Protein AF-A0A098EA53-F1 (afdb_monomer)

InterPro domains:
  IPR013078 Histidine phosphatase superfamily, clade-1 [PF00300] (3-61)
  IPR013078 Histidine phosphatase superfamily, clade-1 [cd07067] (2-126)
  IPR029033 Histidine phosphatase superfamily [G3DSA:3.40.50.1240] (1-125)
  IPR029033 Histidine phosphatase superfamily [SSF53254] (2-119)
  IPR050275 Phosphoglycerate Mutase/Phosphatase [PTHR48100] (3-48)

Radius of gyration: 13.63 Å; Cα contacts (8 Å, |Δi|>4): 205; chains: 1; bounding box: 36×26×36 Å

Foldseek 3Di:
DDAADPVNLVLLLVLLQVCLPDPQDAQEEEFEPDNNQVSSSVSSVVSNVDPRYYYHYDNCQPQPHDLLVVLVVVVVVPDDHYHYRHDPPSVQVNQVVPDPRDDAPRSWDWDWDADPSDTDDIDTPD

Sequence (126 aa):
MRELSEKGKKQAKKVGKILKNSDTKISEIFSSPLKRAIRTAEIIAKELDNPEIKIKITELLNPLSNPDEILNHLNYLNKDKILMVGHQPFLGKMFASQTHFIDLKKGCLCKVEIKNGKFRKIKQII

Secondary structure (DSSP, 8-state):
-PPPPHHHHHHHHHHHHHHHTSS----EEEE-SSHHHHHHHHHHHHHHT-TT-EEEE-GGGSTTS-HHHHHHHHHHHT-S-EEEE--TTHHHHHHHTTSS-----TT--EEEEEETTEEEEEEE--

Solvent-accessible surface area (backbone atoms only — not comparable to full-atom values): 7260 Å² total; per-residue (Å²): 137,69,77,65,48,74,70,52,53,54,35,26,43,52,52,12,46,53,43,54,78,40,96,59,71,64,56,36,35,41,18,12,74,51,65,38,26,43,53,37,47,53,42,21,49,61,51,47,71,47,92,80,52,47,79,43,75,35,68,60,37,36,70,84,46,58,56,65,59,40,51,53,49,54,58,70,65,71,67,93,41,73,43,79,33,64,41,78,65,39,59,29,52,55,42,36,82,76,47,79,73,47,87,66,58,91,75,48,44,68,52,72,43,74,56,95,85,34,78,75,46,80,44,77,76,89

Organism: NCBI:txid717931

Nearest PDB structures (foldseek):
  5um0-assembly1_D  TM=7.772E-01  e=1.402E-04  Neisseria gonorrhoeae NCCP11945
  3d8h-assembly1_A  TM=7.433E-01  e=3.343E-04  Cryptosporidium parvum Iowa II
  4odi-assembly1_C  TM=7.326E-01  e=7.973E-04  Toxoplasma gondii ME49
  3ezn-assembly1_A  TM=5.699E-01  e=2.165E-04  Burkholderia pseudomallei 1710b
  6isn-assembly1_B  TM=5.568E-01  e=3.142E-04  Homo sapiens

Structure (mmCIF, N/CA/C/O backbone):
data_AF-A0A098EA53-F1
#
_entry.id   AF-A0A098EA53-F1
#
loop_
_atom_site.group_PDB
_atom_site.id
_atom_site.type_symbol
_atom_site.label_atom_id
_atom_site.label_alt_id
_atom_site.label_comp_id
_atom_site.label_asym_id
_atom_site.label_entity_id
_atom_site.label_seq_id
_atom_site.pdbx_PDB_ins_code
_atom_site.Cartn_x
_atom_site.Cartn_y
_atom_site.Cartn_z
_atom_site.occupancy
_atom_site.B_iso_or_equiv
_atom_site.auth_seq_id
_atom_site.auth_comp_id
_atom_site.auth_asym_id
_atom_site.auth_atom_id
_atom_site.pdbx_PDB_model_num
ATOM 1 N N . MET A 1 1 ? 19.522 -5.820 -5.104 1.00 56.47 1 MET A N 1
ATOM 2 C CA . MET A 1 1 ? 18.271 -5.371 -4.441 1.00 56.47 1 MET A CA 1
ATOM 3 C C . MET A 1 1 ? 18.534 -4.014 -3.794 1.00 56.47 1 MET A C 1
ATOM 5 O O . MET A 1 1 ? 19.477 -3.934 -3.025 1.00 56.47 1 MET A O 1
ATOM 9 N N . ARG A 1 2 ? 17.805 -2.943 -4.148 1.00 77.62 2 ARG A N 1
ATOM 10 C CA . ARG A 1 2 ? 18.063 -1.588 -3.608 1.00 77.62 2 ARG A CA 1
ATOM 11 C C . ARG A 1 2 ? 17.171 -1.287 -2.406 1.00 77.62 2 ARG A C 1
ATOM 13 O O . ARG A 1 2 ? 15.995 -1.658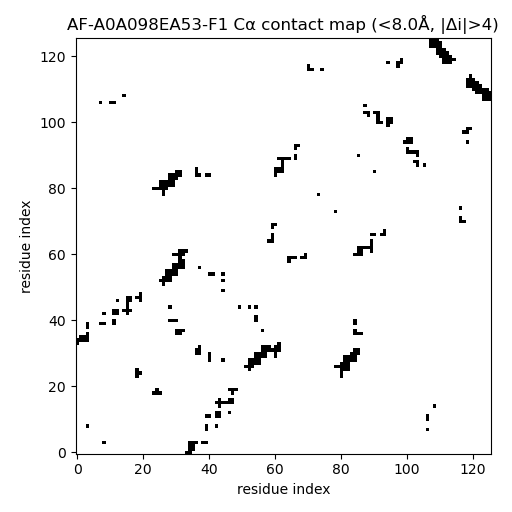 -2.417 1.00 77.62 2 ARG A O 1
ATOM 20 N N . GLU A 1 3 ? 17.730 -0.596 -1.421 1.00 82.56 3 GLU A N 1
ATOM 21 C CA . GLU A 1 3 ? 16.989 -0.072 -0.275 1.00 82.56 3 GLU A CA 1
ATOM 22 C C . GLU A 1 3 ? 16.060 1.088 -0.661 1.00 82.56 3 GLU A C 1
ATOM 24 O O . GLU A 1 3 ? 16.162 1.673 -1.745 1.00 82.56 3 GLU A O 1
ATOM 29 N N . LEU A 1 4 ? 15.121 1.408 0.232 1.00 86.50 4 LEU A N 1
ATOM 30 C CA . LEU A 1 4 ? 14.254 2.572 0.091 1.00 86.50 4 LEU A CA 1
ATOM 31 C C . LEU A 1 4 ? 15.063 3.847 0.373 1.00 86.50 4 LEU A C 1
ATOM 33 O O . LEU A 1 4 ? 15.606 4.007 1.464 1.00 86.50 4 LEU A O 1
ATOM 37 N N . SER A 1 5 ? 15.113 4.766 -0.593 1.00 89.12 5 SER A N 1
ATOM 38 C CA . SER A 1 5 ? 15.832 6.036 -0.441 1.00 89.12 5 SER A CA 1
ATOM 39 C C . SER A 1 5 ? 15.198 6.942 0.618 1.00 89.12 5 SER A C 1
ATOM 41 O O . SER A 1 5 ? 14.009 6.826 0.914 1.00 89.12 5 SER A O 1
ATOM 43 N N . GLU A 1 6 ? 15.951 7.922 1.123 1.00 90.50 6 GLU A N 1
ATOM 44 C CA . GLU A 1 6 ? 15.426 8.930 2.059 1.00 90.50 6 GLU A CA 1
ATOM 45 C C . GLU A 1 6 ? 14.216 9.688 1.499 1.00 90.50 6 GLU A C 1
ATOM 47 O O . GLU A 1 6 ? 13.228 9.913 2.202 1.00 90.50 6 GLU A O 1
ATOM 52 N N . LYS A 1 7 ? 14.235 10.012 0.198 1.00 88.44 7 LYS A N 1
ATOM 53 C CA . LYS A 1 7 ? 13.072 10.591 -0.490 1.00 88.44 7 LYS A CA 1
ATOM 54 C C . LYS A 1 7 ? 11.866 9.647 -0.434 1.00 88.44 7 LYS A C 1
ATOM 56 O O . LYS A 1 7 ? 10.768 10.096 -0.117 1.00 88.44 7 LYS A O 1
ATOM 61 N N . GLY A 1 8 ? 12.074 8.351 -0.678 1.00 87.75 8 GLY A N 1
ATOM 62 C CA . GLY A 1 8 ? 11.029 7.330 -0.586 1.00 87.75 8 GLY A CA 1
ATOM 63 C C . GLY A 1 8 ? 10.467 7.179 0.830 1.00 87.75 8 GLY A C 1
ATOM 64 O O . GLY A 1 8 ? 9.253 7.121 0.998 1.00 87.75 8 GLY A O 1
ATOM 65 N N . LYS A 1 9 ? 11.322 7.217 1.860 1.00 92.81 9 LYS A N 1
ATOM 66 C CA . LYS A 1 9 ? 10.893 7.204 3.270 1.00 92.81 9 LYS A CA 1
ATOM 67 C C . LYS A 1 9 ? 10.012 8.414 3.597 1.00 92.81 9 LYS A C 1
ATOM 69 O O . LYS A 1 9 ? 8.959 8.252 4.209 1.00 92.81 9 LYS A O 1
ATOM 74 N N . LYS A 1 10 ? 10.400 9.621 3.160 1.00 92.69 10 LYS A N 1
ATOM 75 C CA . LYS A 1 10 ? 9.595 10.846 3.339 1.00 92.69 10 LYS A CA 1
ATOM 76 C C . LYS A 1 10 ? 8.238 10.749 2.630 1.00 92.69 10 LYS A C 1
ATOM 78 O O . LYS A 1 10 ? 7.225 11.128 3.213 1.00 92.69 10 LYS A O 1
ATOM 83 N N . GLN A 1 11 ? 8.206 10.211 1.409 1.00 91.88 11 GLN A N 1
ATOM 84 C CA . GLN A 1 11 ? 6.960 9.983 0.668 1.00 91.88 11 GLN A CA 1
ATOM 85 C C . GLN A 1 11 ? 6.051 8.971 1.378 1.00 91.88 11 GLN A C 1
ATOM 87 O O . GLN A 1 11 ? 4.873 9.257 1.565 1.00 91.88 11 GLN A O 1
ATOM 92 N N . ALA A 1 12 ? 6.593 7.845 1.847 1.00 93.56 12 ALA A N 1
ATOM 93 C CA . ALA A 1 12 ? 5.837 6.835 2.588 1.00 93.56 12 ALA A CA 1
ATOM 94 C C . ALA A 1 12 ? 5.212 7.408 3.872 1.00 93.56 12 ALA A C 1
ATOM 96 O O . ALA A 1 12 ? 4.031 7.193 4.130 1.00 93.56 12 ALA A O 1
ATOM 97 N N . LYS A 1 13 ? 5.964 8.223 4.628 1.00 95.06 13 LYS A N 1
ATOM 98 C CA . LYS A 1 13 ? 5.422 8.929 5.801 1.00 95.06 13 LYS A CA 1
ATOM 99 C C . LYS A 1 13 ? 4.271 9.863 5.427 1.00 95.06 13 LYS A C 1
ATOM 101 O O . LYS A 1 13 ? 3.241 9.875 6.090 1.00 95.06 13 LYS A O 1
ATOM 106 N N . LYS A 1 14 ? 4.425 10.636 4.344 1.00 93.62 14 LYS A N 1
ATOM 107 C CA . LYS A 1 14 ? 3.371 11.535 3.847 1.00 93.62 14 LYS A CA 1
ATOM 108 C C . LYS A 1 14 ? 2.103 10.758 3.477 1.00 93.62 14 LYS A C 1
ATOM 110 O O . LYS A 1 14 ? 1.019 11.174 3.869 1.00 93.62 14 LYS A O 1
ATOM 115 N N . VAL A 1 15 ? 2.243 9.633 2.772 1.00 93.31 15 VAL A N 1
ATOM 116 C CA . VAL A 1 15 ? 1.127 8.735 2.428 1.00 93.31 15 VAL A CA 1
ATOM 117 C C . VAL A 1 15 ? 0.414 8.250 3.685 1.00 93.31 15 VAL A C 1
ATOM 119 O O . VAL A 1 15 ? -0.802 8.385 3.777 1.00 93.31 15 VAL A O 1
ATOM 122 N N . GLY A 1 16 ? 1.160 7.743 4.668 1.00 93.62 16 GLY A N 1
ATOM 123 C CA . GLY A 1 16 ? 0.584 7.257 5.919 1.00 93.62 16 GLY A CA 1
ATOM 124 C C . GLY A 1 16 ? -0.201 8.330 6.675 1.00 93.62 16 GLY A C 1
ATOM 125 O O . GLY A 1 16 ? -1.334 8.082 7.072 1.00 93.62 16 GLY A O 1
ATOM 126 N N . LYS A 1 17 ? 0.330 9.556 6.765 1.00 93.62 17 LYS A N 1
ATOM 127 C CA . LYS A 1 17 ? -0.377 10.697 7.375 1.00 93.62 17 LYS A CA 1
ATOM 128 C C . LYS A 1 17 ? -1.654 11.084 6.631 1.00 93.62 17 LYS A C 1
ATOM 130 O O . LYS A 1 17 ? -2.665 11.357 7.267 1.00 93.62 17 LYS A O 1
ATOM 135 N N . ILE A 1 18 ? -1.619 11.102 5.296 1.00 92.75 18 ILE A N 1
ATOM 136 C CA . ILE A 1 18 ? -2.809 11.379 4.476 1.00 92.75 18 ILE A CA 1
ATOM 137 C C . ILE A 1 18 ? -3.886 10.329 4.739 1.00 92.75 18 ILE A C 1
ATOM 139 O O . ILE A 1 18 ? -5.043 10.685 4.930 1.00 92.75 18 ILE A O 1
ATOM 143 N N . LEU A 1 19 ? -3.508 9.048 4.770 1.00 92.31 19 LEU A N 1
ATOM 144 C CA . LEU A 1 19 ? -4.451 7.962 5.018 1.00 92.31 19 LEU A CA 1
ATOM 145 C C . LEU A 1 19 ? -5.015 8.014 6.444 1.00 92.31 19 LEU A C 1
ATOM 147 O O . LEU A 1 19 ? -6.229 7.888 6.587 1.00 92.31 19 LEU A O 1
ATOM 151 N N . LYS A 1 20 ? -4.178 8.279 7.462 1.00 91.62 20 LYS A N 1
ATOM 152 C CA . LYS A 1 20 ? -4.605 8.446 8.867 1.00 91.62 20 LYS A CA 1
ATOM 153 C C . LYS A 1 20 ? -5.666 9.539 9.012 1.00 91.62 20 LYS A C 1
ATOM 155 O O . LYS A 1 20 ? -6.635 9.360 9.737 1.00 91.62 20 LYS A O 1
ATOM 160 N N . ASN A 1 21 ? -5.491 10.647 8.294 1.00 91.12 21 ASN A N 1
ATOM 161 C CA . ASN A 1 21 ? -6.389 11.803 8.343 1.00 91.12 21 ASN A CA 1
ATOM 162 C C . ASN A 1 21 ? -7.572 11.705 7.361 1.00 91.12 21 ASN A C 1
ATOM 164 O O . ASN A 1 21 ? -8.292 12.683 7.180 1.00 91.12 21 ASN A O 1
ATOM 168 N N . SER A 1 22 ? -7.751 10.570 6.683 1.00 87.69 22 SER A N 1
ATOM 169 C CA . SER A 1 22 ? -8.854 10.353 5.745 1.00 87.69 22 SER A CA 1
ATOM 170 C C . SER A 1 22 ? -9.904 9.415 6.338 1.00 87.69 22 SER A C 1
ATOM 172 O O . SER A 1 22 ? -9.569 8.520 7.109 1.00 87.69 22 SER A O 1
ATOM 174 N N . ASP A 1 23 ? -11.146 9.481 5.852 1.00 84.44 23 ASP A N 1
ATOM 175 C CA . ASP A 1 23 ? -12.204 8.507 6.194 1.00 84.44 23 ASP A CA 1
ATOM 176 C C . ASP A 1 23 ? -11.970 7.099 5.585 1.00 84.44 23 ASP A C 1
ATOM 178 O O . ASP A 1 23 ? -12.840 6.214 5.555 1.00 84.44 23 ASP A O 1
ATOM 182 N N . THR A 1 24 ? -10.776 6.857 5.040 1.00 84.00 24 THR A N 1
ATOM 183 C CA . THR A 1 24 ? -10.380 5.577 4.457 1.00 84.00 24 THR A CA 1
ATOM 184 C C . THR A 1 24 ? -9.725 4.710 5.527 1.00 84.00 24 THR A C 1
ATOM 186 O O . THR A 1 24 ? -8.506 4.681 5.664 1.00 84.00 24 THR A O 1
ATOM 189 N N . LYS A 1 25 ? -10.541 3.950 6.263 1.00 87.25 25 LYS A N 1
ATOM 190 C CA . LYS A 1 25 ? -10.046 2.915 7.181 1.00 87.25 25 LYS A CA 1
ATOM 191 C C . LYS A 1 25 ? -9.421 1.762 6.398 1.00 87.25 25 LYS A C 1
ATOM 193 O O . LYS A 1 25 ? -10.139 0.955 5.818 1.00 87.25 25 LYS A O 1
ATOM 198 N N . ILE A 1 26 ? -8.093 1.709 6.353 1.00 91.44 26 ILE A N 1
ATOM 199 C CA . ILE A 1 26 ? -7.351 0.600 5.745 1.00 91.44 26 ILE A CA 1
ATOM 200 C C . ILE A 1 26 ? -7.453 -0.618 6.661 1.00 91.44 26 ILE A C 1
ATOM 202 O O . ILE A 1 26 ? -7.076 -0.545 7.826 1.00 91.44 26 ILE A O 1
ATOM 206 N N . SER A 1 27 ? -7.960 -1.726 6.124 1.00 90.12 27 SER A N 1
ATOM 207 C CA . SER A 1 27 ? -8.101 -2.988 6.863 1.00 90.12 27 SER A CA 1
ATOM 208 C C . SER A 1 27 ? -6.836 -3.844 6.800 1.00 90.12 27 SER A C 1
ATOM 210 O O . SER A 1 27 ? -6.467 -4.493 7.772 1.00 90.12 27 SER A O 1
ATOM 212 N N . GLU A 1 28 ? -6.149 -3.833 5.657 1.00 91.88 28 GLU A N 1
ATOM 213 C CA . GLU A 1 28 ? -4.964 -4.648 5.405 1.00 91.88 28 GLU A CA 1
ATOM 214 C C . GLU A 1 28 ? -4.027 -3.948 4.413 1.00 91.88 28 GLU A C 1
ATOM 216 O O . GLU A 1 28 ? -4.467 -3.167 3.559 1.00 91.88 28 GLU A O 1
ATOM 221 N N . ILE A 1 29 ? -2.731 -4.259 4.504 1.00 94.94 29 ILE A N 1
ATOM 222 C CA . ILE A 1 29 ? -1.714 -3.787 3.561 1.00 94.94 29 ILE A CA 1
ATOM 223 C C . ILE A 1 29 ? -1.113 -4.989 2.839 1.00 94.94 29 ILE A C 1
ATOM 225 O O . ILE A 1 29 ? -0.568 -5.882 3.478 1.00 94.94 29 ILE A O 1
ATOM 229 N N . PHE A 1 30 ? -1.143 -4.986 1.510 1.00 94.81 30 PHE A N 1
ATOM 230 C CA . PHE A 1 30 ? -0.444 -5.962 0.681 1.00 94.81 30 PHE A CA 1
ATOM 231 C C . PHE A 1 30 ? 0.830 -5.343 0.120 1.00 94.81 30 PHE A C 1
ATOM 233 O O . PHE A 1 30 ? 0.801 -4.253 -0.453 1.00 94.81 30 PHE A O 1
ATOM 240 N N . SER A 1 31 ? 1.953 -6.038 0.263 1.00 95.19 31 SER A N 1
ATOM 241 C CA . SER A 1 31 ? 3.246 -5.590 -0.250 1.00 95.19 31 SER A CA 1
ATOM 242 C C . SER A 1 31 ? 3.846 -6.607 -1.208 1.00 95.19 31 SER A C 1
ATOM 244 O O . SER A 1 31 ? 3.835 -7.808 -0.953 1.00 95.19 31 SER A O 1
ATOM 246 N N . SER A 1 32 ? 4.479 -6.100 -2.265 1.00 93.75 32 SER A N 1
ATOM 247 C CA . SER A 1 32 ? 5.484 -6.846 -3.027 1.00 93.75 32 SER A CA 1
ATOM 248 C C . SER A 1 32 ? 6.595 -7.382 -2.099 1.00 93.75 32 SER A C 1
ATOM 250 O O . SER A 1 32 ? 6.954 -6.682 -1.142 1.00 93.75 32 SER A O 1
ATOM 252 N N . PRO A 1 33 ? 7.213 -8.544 -2.399 1.00 92.88 33 PRO A N 1
ATOM 253 C CA . PRO A 1 33 ? 8.309 -9.134 -1.607 1.00 92.88 33 PRO A CA 1
ATOM 254 C C . PRO A 1 33 ? 9.607 -8.311 -1.629 1.00 92.88 33 PRO A C 1
ATOM 256 O O . PRO A 1 33 ? 10.549 -8.548 -0.873 1.00 92.88 33 PRO A O 1
ATOM 259 N N . LEU A 1 34 ? 9.704 -7.316 -2.509 1.00 92.12 34 LEU A N 1
ATOM 260 C CA . LEU A 1 34 ? 10.895 -6.486 -2.615 1.00 92.12 34 LEU A CA 1
ATOM 261 C C . LEU A 1 34 ? 11.033 -5.584 -1.374 1.00 92.12 34 LEU A C 1
ATOM 263 O O . LEU A 1 34 ? 10.173 -4.749 -1.125 1.00 92.12 34 LEU A O 1
ATOM 267 N N . LYS A 1 35 ? 12.173 -5.661 -0.671 1.00 91.81 35 LYS A N 1
ATOM 268 C CA . LYS A 1 35 ? 12.602 -4.835 0.487 1.00 91.81 35 LYS A CA 1
ATOM 269 C C . LYS A 1 35 ? 12.094 -3.388 0.474 1.00 91.81 35 LYS A C 1
ATOM 271 O O . LYS A 1 35 ? 11.598 -2.905 1.481 1.00 91.81 35 LYS A O 1
ATOM 276 N N . ARG A 1 36 ? 12.191 -2.677 -0.657 1.00 91.06 36 ARG A N 1
ATOM 277 C CA . ARG A 1 36 ? 11.720 -1.281 -0.773 1.00 91.06 36 ARG A CA 1
ATOM 278 C C . ARG A 1 36 ? 10.198 -1.119 -0.622 1.00 91.06 36 ARG A C 1
ATOM 280 O O . ARG A 1 36 ? 9.757 -0.100 -0.099 1.00 91.06 36 ARG A O 1
ATOM 287 N N . ALA A 1 37 ? 9.417 -2.096 -1.082 1.00 93.06 37 ALA A N 1
ATOM 288 C CA . ALA A 1 37 ? 7.964 -2.124 -0.936 1.00 93.06 37 ALA A CA 1
ATOM 289 C C . ALA A 1 37 ? 7.589 -2.491 0.500 1.00 93.06 37 ALA A C 1
ATOM 291 O O . ALA A 1 37 ? 6.854 -1.734 1.125 1.00 93.06 37 ALA A O 1
ATOM 292 N N . ILE A 1 38 ? 8.212 -3.537 1.058 1.00 94.81 38 ILE A N 1
ATOM 293 C CA . ILE A 1 38 ? 8.022 -3.932 2.463 1.00 94.81 38 ILE A CA 1
ATOM 294 C C . ILE A 1 38 ? 8.307 -2.742 3.382 1.00 94.81 38 ILE A C 1
ATOM 296 O O . ILE A 1 38 ? 7.464 -2.354 4.184 1.00 94.81 38 ILE A O 1
ATOM 300 N N . ARG A 1 39 ? 9.441 -2.061 3.184 1.00 94.94 39 ARG A N 1
ATOM 301 C CA . ARG A 1 39 ? 9.800 -0.899 4.002 1.00 94.94 39 ARG A CA 1
ATOM 302 C C . ARG A 1 39 ? 8.830 0.271 3.848 1.00 94.94 39 ARG A C 1
ATOM 304 O O . ARG A 1 39 ? 8.575 0.990 4.808 1.00 94.94 39 ARG A O 1
ATOM 311 N N . THR A 1 40 ? 8.297 0.481 2.646 1.00 95.00 40 THR A N 1
ATOM 312 C CA . THR A 1 40 ? 7.247 1.483 2.415 1.00 95.00 40 THR A CA 1
ATOM 313 C C . THR A 1 40 ? 5.974 1.117 3.182 1.00 95.00 40 THR A C 1
ATOM 315 O O . THR A 1 40 ? 5.418 1.979 3.858 1.00 95.00 40 THR A O 1
ATOM 318 N N . ALA A 1 41 ? 5.552 -0.151 3.131 1.00 95.69 41 ALA A N 1
ATOM 319 C CA . ALA A 1 41 ? 4.387 -0.659 3.851 1.00 95.69 41 ALA A CA 1
ATOM 320 C C . ALA A 1 41 ? 4.541 -0.517 5.374 1.00 95.69 41 ALA A C 1
ATOM 322 O O . ALA A 1 41 ? 3.631 -0.016 6.023 1.00 95.69 41 ALA A O 1
ATOM 323 N N . GLU A 1 42 ? 5.705 -0.863 5.930 1.00 95.88 42 GLU A N 1
ATOM 324 C CA . GLU A 1 42 ? 6.017 -0.699 7.359 1.00 95.88 42 GLU A CA 1
ATOM 325 C C . GLU A 1 42 ? 5.921 0.759 7.814 1.00 95.88 42 GLU A C 1
ATOM 327 O O . GLU A 1 42 ? 5.349 1.056 8.861 1.00 95.88 42 GLU A O 1
ATOM 332 N N . ILE A 1 43 ? 6.476 1.686 7.026 1.00 96.12 43 ILE A N 1
ATOM 333 C CA . ILE A 1 43 ? 6.414 3.115 7.341 1.00 96.12 43 ILE A CA 1
ATOM 334 C C . ILE A 1 43 ? 4.962 3.596 7.329 1.00 96.12 43 ILE A C 1
ATOM 336 O O . ILE A 1 43 ? 4.562 4.317 8.236 1.00 96.12 43 ILE A O 1
ATOM 340 N N . ILE A 1 44 ? 4.171 3.193 6.331 1.00 95.75 44 ILE A N 1
ATOM 341 C CA . ILE A 1 44 ? 2.759 3.581 6.247 1.00 95.75 44 ILE A CA 1
ATOM 342 C C . ILE A 1 44 ? 1.964 2.991 7.418 1.00 95.75 44 ILE A C 1
ATOM 344 O O . ILE A 1 44 ? 1.224 3.730 8.058 1.00 95.75 44 ILE A O 1
ATOM 348 N N . ALA A 1 45 ? 2.154 1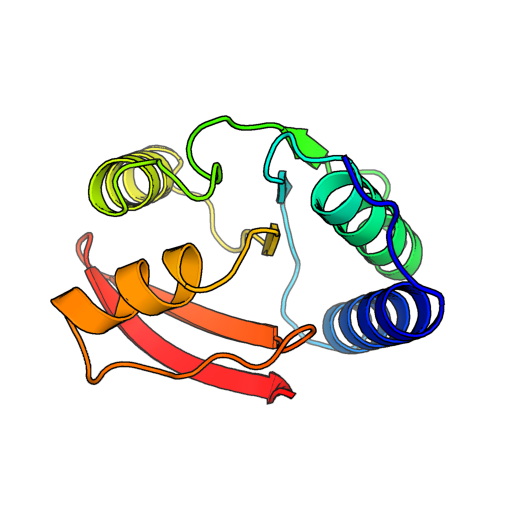.708 7.738 1.00 95.06 45 ALA A N 1
ATOM 349 C CA . ALA A 1 45 ? 1.499 1.048 8.868 1.00 95.06 45 ALA A CA 1
ATOM 350 C C . ALA A 1 45 ? 1.792 1.763 10.194 1.00 95.06 45 ALA A C 1
ATOM 352 O O . ALA A 1 45 ? 0.881 2.007 10.981 1.00 95.06 45 ALA A O 1
ATOM 353 N N . LYS A 1 46 ? 3.050 2.175 10.404 1.00 95.25 46 LYS A N 1
ATOM 354 C CA . LYS A 1 46 ? 3.448 2.937 11.591 1.00 95.25 46 LYS A CA 1
ATOM 355 C C . LYS A 1 46 ? 2.727 4.282 11.694 1.00 95.25 46 LYS A C 1
ATOM 357 O O . LYS A 1 46 ? 2.339 4.673 12.785 1.00 95.25 46 LYS A O 1
ATOM 362 N N . GLU A 1 47 ? 2.562 5.001 10.587 1.00 95.50 47 GLU A N 1
ATOM 363 C CA . GLU A 1 47 ? 1.845 6.284 10.598 1.00 95.50 47 GLU A CA 1
ATOM 364 C C . GLU A 1 47 ? 0.331 6.097 10.765 1.00 95.50 47 GLU A C 1
ATOM 366 O O . GLU A 1 47 ? -0.304 6.937 11.396 1.00 95.50 47 GLU A O 1
ATOM 371 N N . LEU A 1 48 ? -0.246 5.008 10.236 1.00 93.12 48 LEU A N 1
ATOM 372 C CA . LEU A 1 48 ? -1.659 4.663 10.441 1.00 93.12 48 LEU A CA 1
ATOM 373 C C . LEU A 1 48 ? -1.984 4.381 11.910 1.00 93.12 48 LEU A C 1
ATOM 375 O O . LEU A 1 48 ? -3.126 4.598 12.306 1.00 93.12 48 LEU A O 1
ATOM 379 N N . ASP A 1 49 ? -0.986 3.962 12.699 1.00 90.62 49 ASP A N 1
ATOM 380 C CA . ASP A 1 49 ? -1.079 3.847 14.161 1.00 90.62 49 ASP A CA 1
ATOM 381 C C . ASP A 1 49 ? -2.241 2.942 14.607 1.00 90.62 49 ASP A C 1
ATOM 383 O O . ASP A 1 49 ? -2.948 3.210 15.573 1.00 90.62 49 ASP A O 1
ATOM 387 N N . ASN A 1 50 ? -2.471 1.875 13.835 1.00 87.31 50 ASN A N 1
ATOM 388 C CA . ASN A 1 50 ? -3.510 0.888 14.085 1.00 87.31 50 ASN A CA 1
ATOM 389 C C . ASN A 1 50 ? -2.870 -0.509 14.199 1.00 87.31 50 ASN A C 1
ATOM 391 O O . ASN A 1 50 ? -2.381 -1.029 13.189 1.00 87.31 50 ASN A O 1
ATOM 395 N N . PRO A 1 51 ? -2.882 -1.132 15.393 1.00 85.25 51 PRO A N 1
ATOM 396 C CA . PRO A 1 51 ? -2.241 -2.425 15.631 1.00 85.25 51 PRO A CA 1
ATOM 397 C C . PRO A 1 51 ? -2.931 -3.598 14.917 1.00 85.25 51 PRO A C 1
ATOM 399 O O . PRO A 1 51 ? -2.321 -4.653 14.755 1.00 85.25 51 PRO A O 1
ATOM 402 N N . GLU A 1 52 ? -4.178 -3.440 14.468 1.00 87.88 52 GLU A N 1
ATOM 403 C CA . GLU A 1 52 ? -4.915 -4.494 13.762 1.00 87.88 52 GLU A CA 1
ATOM 404 C C . GLU A 1 52 ? -4.483 -4.641 12.296 1.00 87.88 52 GLU A C 1
ATOM 406 O O . GLU A 1 52 ? -4.738 -5.674 11.667 1.00 87.88 52 GLU A O 1
ATOM 411 N N . ILE A 1 53 ? -3.809 -3.628 11.739 1.00 89.94 53 ILE A N 1
ATOM 412 C CA . ILE A 1 53 ? -3.388 -3.632 10.339 1.00 89.94 53 ILE A CA 1
ATOM 413 C C . ILE A 1 53 ? -2.228 -4.607 10.150 1.00 89.94 53 ILE A C 1
ATOM 415 O O . ILE A 1 53 ? -1.095 -4.369 10.569 1.00 89.94 53 ILE A O 1
ATOM 419 N N . LYS A 1 54 ? -2.501 -5.692 9.424 1.00 91.44 54 LYS A N 1
ATOM 420 C CA . LYS A 1 54 ? -1.491 -6.684 9.040 1.00 91.44 54 LYS A CA 1
ATOM 421 C C . LYS A 1 54 ? -0.886 -6.344 7.681 1.00 91.44 54 LYS A C 1
ATOM 423 O O . LYS A 1 54 ? -1.605 -6.046 6.724 1.00 91.44 54 LYS A O 1
ATOM 428 N N . ILE A 1 55 ? 0.440 -6.451 7.590 1.00 95.25 55 ILE A N 1
ATOM 429 C CA . ILE A 1 55 ? 1.165 -6.420 6.317 1.00 95.25 55 ILE A CA 1
ATOM 430 C C . ILE A 1 55 ? 1.251 -7.852 5.788 1.00 95.25 55 ILE A C 1
ATOM 432 O O . ILE A 1 55 ? 1.868 -8.715 6.408 1.00 95.25 55 ILE A O 1
ATOM 436 N N . LYS A 1 56 ? 0.644 -8.101 4.630 1.00 94.69 56 LYS A N 1
ATOM 437 C CA . LYS A 1 56 ? 0.703 -9.368 3.902 1.00 94.69 56 LYS A CA 1
ATOM 438 C C . LYS A 1 56 ? 1.664 -9.230 2.728 1.00 94.69 56 LYS A C 1
ATOM 440 O O . LYS A 1 56 ? 1.473 -8.392 1.847 1.00 94.69 56 LYS A O 1
ATOM 445 N N . ILE A 1 57 ? 2.712 -10.043 2.715 1.00 95.31 57 ILE A N 1
ATOM 446 C CA . ILE A 1 57 ? 3.648 -10.102 1.590 1.00 95.31 57 ILE A CA 1
ATOM 447 C C . ILE A 1 57 ? 3.061 -11.042 0.535 1.00 95.31 57 ILE A C 1
ATOM 449 O O . ILE A 1 57 ? 2.619 -12.137 0.872 1.00 95.31 57 ILE A O 1
ATOM 453 N N . THR A 1 58 ? 3.033 -10.615 -0.728 1.00 92.69 58 THR A N 1
ATOM 454 C CA . THR A 1 58 ? 2.486 -11.414 -1.831 1.00 92.69 58 THR A CA 1
ATOM 455 C C . THR A 1 58 ? 3.319 -11.294 -3.105 1.00 92.69 58 THR A C 1
ATOM 457 O O . THR A 1 58 ? 3.693 -10.193 -3.524 1.00 92.69 58 THR A O 1
ATOM 460 N N . GLU A 1 59 ? 3.558 -12.430 -3.762 1.00 92.25 59 GLU A N 1
ATOM 461 C CA . GLU A 1 59 ? 4.176 -12.486 -5.093 1.00 92.25 59 GLU A CA 1
ATOM 462 C C . GLU A 1 59 ? 3.271 -11.894 -6.179 1.00 92.25 59 GLU A C 1
ATOM 464 O O . GLU A 1 59 ? 3.757 -11.448 -7.212 1.00 92.25 59 GLU A O 1
ATOM 469 N N . LEU A 1 60 ? 1.965 -11.760 -5.930 1.00 90.38 60 LEU A N 1
ATOM 470 C CA . LEU A 1 60 ? 1.026 -11.139 -6.872 1.00 90.38 60 LEU A CA 1
ATOM 471 C C . LEU A 1 60 ? 1.347 -9.660 -7.162 1.00 90.38 60 LEU A C 1
ATOM 473 O O . LEU A 1 60 ? 0.890 -9.110 -8.157 1.00 90.38 60 LEU A O 1
ATOM 477 N N . LEU A 1 61 ? 2.147 -9.010 -6.306 1.00 89.12 61 LEU A N 1
ATOM 478 C CA . LEU A 1 61 ? 2.630 -7.634 -6.487 1.00 89.12 61 LEU A CA 1
ATOM 479 C C . LEU A 1 61 ? 4.088 -7.563 -6.978 1.00 89.12 61 LEU A C 1
ATOM 481 O O . LEU A 1 61 ? 4.730 -6.504 -6.917 1.00 89.12 61 LEU A O 1
ATOM 485 N N . ASN A 1 62 ? 4.659 -8.680 -7.426 1.00 88.50 62 ASN A N 1
ATOM 486 C CA . ASN A 1 62 ? 5.962 -8.698 -8.078 1.00 88.50 62 ASN A CA 1
ATOM 487 C C . ASN A 1 62 ? 5.877 -7.942 -9.427 1.00 88.50 62 ASN A C 1
ATOM 489 O O . ASN A 1 62 ? 4.885 -8.074 -10.139 1.00 88.50 62 ASN A O 1
ATOM 493 N N . PRO A 1 63 ? 6.882 -7.121 -9.804 1.00 83.44 63 PRO A N 1
ATOM 494 C CA . PRO A 1 63 ? 6.864 -6.379 -11.069 1.00 83.44 63 PRO A CA 1
ATOM 495 C C . PRO A 1 63 ? 6.642 -7.214 -12.338 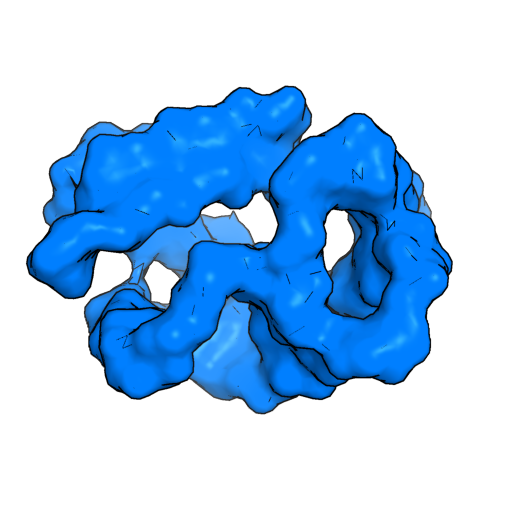1.00 83.44 63 PRO A C 1
ATOM 497 O O . PRO A 1 63 ? 6.288 -6.640 -13.366 1.00 83.44 63 PRO A O 1
ATOM 500 N N . LEU A 1 64 ? 6.917 -8.520 -12.275 1.00 84.00 64 LEU A N 1
ATOM 501 C CA . LEU A 1 64 ? 6.783 -9.464 -13.387 1.00 84.00 64 LEU A CA 1
ATOM 502 C C . LEU A 1 64 ? 5.477 -10.273 -13.351 1.00 84.00 64 LEU A C 1
ATOM 504 O O . LEU A 1 64 ? 5.250 -11.072 -14.254 1.00 84.00 64 LEU A O 1
ATOM 508 N N . SER A 1 65 ? 4.638 -10.085 -12.330 1.00 84.75 65 SER A N 1
ATOM 509 C CA . SER A 1 65 ? 3.383 -10.826 -12.186 1.00 84.75 65 SER A CA 1
ATOM 510 C C . SER A 1 65 ? 2.345 -10.413 -13.223 1.00 84.75 65 SER A C 1
ATOM 512 O O . SER A 1 65 ? 2.467 -9.374 -13.881 1.00 84.75 65 SER A O 1
ATOM 514 N N . ASN A 1 66 ? 1.293 -11.222 -13.346 1.00 84.12 66 ASN A N 1
ATOM 515 C CA . ASN A 1 66 ? 0.142 -10.909 -14.177 1.00 84.12 66 ASN A CA 1
ATOM 516 C C . AS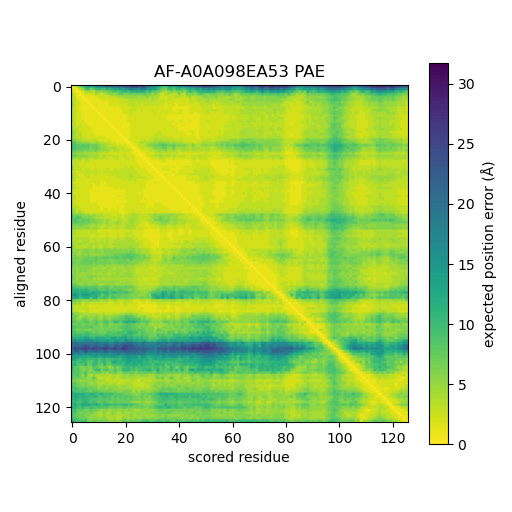N A 1 66 ? -0.850 -9.997 -13.413 1.00 84.12 66 ASN A C 1
ATOM 518 O O . ASN A 1 66 ? -1.349 -10.389 -12.355 1.00 84.12 66 ASN A O 1
ATOM 522 N N . PRO A 1 67 ? -1.175 -8.795 -13.931 1.00 80.62 67 PRO A N 1
ATOM 523 C CA . PRO A 1 67 ? -2.203 -7.916 -13.369 1.00 80.62 67 PRO A CA 1
ATOM 524 C C . PRO A 1 67 ? -3.575 -8.559 -13.115 1.00 80.62 67 PRO A C 1
ATOM 526 O O . PRO A 1 67 ? -4.267 -8.161 -12.176 1.00 80.62 67 PRO A O 1
ATOM 529 N N . ASP A 1 68 ? -3.975 -9.542 -13.921 1.00 82.88 68 ASP A N 1
ATOM 530 C CA . ASP A 1 68 ? -5.282 -10.188 -13.773 1.00 82.88 68 ASP A CA 1
ATOM 531 C C . ASP A 1 68 ? -5.338 -11.088 -12.529 1.00 82.88 68 ASP A C 1
ATOM 533 O O . ASP A 1 68 ? -6.378 -11.193 -11.877 1.00 82.88 68 ASP A O 1
ATOM 537 N N . GLU A 1 69 ? -4.211 -11.683 -12.127 1.00 86.75 69 GLU A N 1
ATOM 538 C CA . GLU A 1 69 ? -4.139 -12.551 -10.946 1.00 86.75 69 GLU A CA 1
ATOM 539 C C . GLU A 1 69 ? -4.386 -11.773 -9.651 1.00 86.75 69 GLU A C 1
ATOM 541 O O . GLU A 1 69 ? -5.150 -12.219 -8.792 1.00 86.75 69 GLU A O 1
ATOM 546 N N . ILE A 1 70 ? -3.795 -10.580 -9.516 1.00 84.75 70 ILE A N 1
ATOM 547 C CA . ILE A 1 70 ? -4.039 -9.729 -8.347 1.00 84.75 70 ILE A CA 1
ATOM 548 C C . ILE A 1 70 ? -5.484 -9.219 -8.330 1.00 84.75 70 ILE A C 1
ATOM 550 O O . ILE A 1 70 ? -6.093 -9.187 -7.265 1.00 84.75 70 ILE A O 1
ATOM 554 N N . LEU A 1 71 ? -6.073 -8.881 -9.482 1.00 83.19 71 LEU A N 1
ATOM 555 C CA . LEU A 1 71 ? -7.476 -8.466 -9.554 1.00 83.19 71 LEU A CA 1
ATOM 556 C C . LEU A 1 71 ? -8.415 -9.600 -9.122 1.00 83.19 71 LEU A C 1
ATOM 558 O O . LEU A 1 71 ? -9.297 -9.383 -8.291 1.00 83.19 71 LEU A O 1
ATOM 562 N N . ASN A 1 72 ? -8.183 -10.819 -9.611 1.00 86.50 72 ASN A N 1
ATOM 563 C CA . ASN A 1 72 ? -8.934 -12.005 -9.200 1.00 86.50 72 ASN A CA 1
ATOM 564 C C . ASN A 1 72 ? -8.791 -12.274 -7.697 1.00 86.50 72 ASN A C 1
ATOM 566 O O . ASN A 1 72 ? -9.786 -12.531 -7.020 1.00 86.50 72 ASN A O 1
ATOM 570 N N . HIS A 1 73 ? -7.578 -12.139 -7.155 1.00 87.75 73 HIS A N 1
ATOM 571 C CA . HIS A 1 73 ? -7.334 -12.290 -5.724 1.00 87.75 73 HIS A CA 1
ATOM 572 C C . HIS A 1 73 ? -8.082 -11.241 -4.888 1.00 87.75 73 HIS A C 1
ATOM 574 O O . HIS A 1 73 ? -8.713 -11.586 -3.891 1.00 87.75 73 HIS A O 1
ATOM 580 N N . LEU A 1 74 ? -8.069 -9.971 -5.304 1.00 84.62 74 LEU A N 1
ATOM 581 C CA . LEU A 1 74 ? -8.797 -8.895 -4.622 1.00 84.62 74 LEU A CA 1
ATOM 582 C C . LEU A 1 74 ? -10.313 -9.124 -4.649 1.00 84.62 74 LEU A C 1
ATOM 584 O O . LEU A 1 74 ? -10.976 -8.913 -3.634 1.00 84.62 74 LEU A O 1
ATOM 588 N N . ASN A 1 75 ? -10.849 -9.596 -5.778 1.00 84.12 75 ASN A N 1
ATOM 589 C CA . ASN A 1 75 ? -12.266 -9.939 -5.906 1.00 84.12 75 ASN A CA 1
ATOM 590 C C . ASN A 1 75 ? -12.655 -11.106 -4.988 1.00 84.12 75 ASN A C 1
ATOM 592 O O . ASN A 1 75 ? -13.721 -11.073 -4.380 1.00 84.12 75 ASN A O 1
ATOM 596 N N . TYR A 1 76 ? -11.782 -12.109 -4.855 1.00 86.12 76 TYR A N 1
ATOM 597 C CA . TYR A 1 76 ? -11.997 -13.246 -3.960 1.00 86.12 76 TYR A CA 1
ATOM 598 C C . TYR A 1 76 ? -11.963 -12.851 -2.476 1.00 86.12 76 TYR A C 1
ATOM 600 O O . TYR A 1 76 ? -12.777 -13.327 -1.691 1.00 86.12 76 TYR A O 1
ATOM 608 N N . LEU A 1 77 ? -11.042 -11.965 -2.079 1.00 82.88 77 LEU A N 1
ATOM 609 C CA . LEU A 1 77 ? -10.892 -11.535 -0.684 1.00 82.88 77 LEU A CA 1
ATOM 610 C C . LEU A 1 77 ? -12.135 -10.823 -0.124 1.00 82.88 77 LEU A C 1
ATOM 612 O O . LEU A 1 77 ? -12.321 -10.834 1.094 1.00 82.88 77 LEU A O 1
ATOM 616 N N . ASN A 1 78 ? -12.940 -10.186 -0.986 1.00 74.25 78 ASN A N 1
ATOM 617 C CA . ASN A 1 78 ? -14.149 -9.431 -0.636 1.00 74.25 78 ASN A CA 1
ATOM 618 C C . ASN A 1 78 ? -13.961 -8.508 0.593 1.00 74.25 78 ASN A C 1
ATOM 620 O O . ASN A 1 78 ? -14.772 -8.482 1.520 1.00 74.25 78 ASN A O 1
ATOM 624 N N . LYS A 1 79 ? -12.830 -7.791 0.635 1.00 77.62 79 LYS A N 1
ATOM 625 C CA . LYS A 1 79 ? -12.483 -6.826 1.692 1.00 77.62 79 LYS A CA 1
ATOM 626 C C . LYS A 1 79 ? -12.814 -5.407 1.248 1.00 77.62 79 LYS A C 1
ATOM 628 O O . LYS A 1 79 ? -12.699 -5.075 0.074 1.00 77.62 79 LYS A O 1
ATOM 633 N N . ASP A 1 80 ? -13.135 -4.559 2.219 1.00 80.62 80 ASP A N 1
ATOM 634 C CA . ASP A 1 80 ? -13.687 -3.229 1.957 1.00 80.62 80 ASP A CA 1
ATOM 635 C C . ASP A 1 80 ? -12.625 -2.226 1.456 1.00 80.62 80 ASP A C 1
ATOM 637 O O . ASP A 1 80 ? -12.754 -1.616 0.396 1.00 80.62 80 ASP A O 1
ATOM 641 N N . LYS A 1 81 ? -11.517 -2.070 2.194 1.00 88.56 81 LYS A N 1
ATOM 642 C CA . LYS A 1 81 ? -10.448 -1.104 1.879 1.00 88.56 81 LYS A CA 1
ATOM 643 C C . LYS A 1 81 ? -9.075 -1.719 2.143 1.00 88.56 81 LYS A C 1
ATOM 645 O O . LYS A 1 81 ? -8.688 -1.921 3.298 1.00 88.56 81 LYS A O 1
ATOM 650 N N . ILE A 1 82 ? -8.339 -2.002 1.070 1.00 91.38 82 ILE A N 1
ATOM 651 C CA . ILE A 1 82 ? -6.978 -2.557 1.090 1.00 91.38 82 ILE A CA 1
ATOM 652 C C . ILE A 1 82 ? -5.994 -1.511 0.558 1.00 91.38 82 ILE A C 1
ATOM 654 O O . ILE A 1 82 ? -6.278 -0.825 -0.424 1.00 91.38 82 ILE A O 1
ATOM 658 N N . LEU A 1 83 ? -4.813 -1.419 1.171 1.00 93.00 83 LEU A N 1
ATOM 659 C CA . LEU A 1 83 ? -3.680 -0.685 0.609 1.00 93.00 83 LEU A CA 1
ATOM 660 C C . LEU A 1 83 ? -2.730 -1.652 -0.107 1.00 93.00 83 LEU A C 1
ATOM 662 O O . LEU A 1 83 ? -2.300 -2.641 0.478 1.00 93.00 83 LEU A O 1
ATOM 666 N N . MET A 1 84 ? -2.340 -1.338 -1.342 1.00 92.31 84 MET A N 1
ATOM 667 C CA . MET A 1 84 ? -1.330 -2.101 -2.082 1.00 92.31 84 MET A CA 1
ATOM 668 C C . MET A 1 84 ? -0.044 -1.294 -2.253 1.00 92.31 84 MET A C 1
ATOM 670 O O . MET A 1 84 ? -0.076 -0.134 -2.662 1.00 92.31 84 MET A O 1
ATOM 674 N N . VAL A 1 85 ? 1.097 -1.930 -1.996 1.00 92.69 85 VAL A N 1
ATOM 675 C CA . VAL A 1 85 ? 2.431 -1.351 -2.169 1.00 92.69 85 VAL A CA 1
ATOM 676 C C . VAL A 1 85 ? 3.215 -2.183 -3.183 1.00 92.69 85 VAL A C 1
ATOM 678 O O . VAL A 1 85 ? 3.679 -3.289 -2.903 1.00 92.69 85 VAL A O 1
ATOM 681 N N . GLY A 1 86 ? 3.369 -1.629 -4.384 1.00 89.19 86 GLY A N 1
ATOM 682 C CA . GLY A 1 86 ? 4.001 -2.293 -5.524 1.00 89.19 86 GLY A CA 1
ATOM 683 C C . GLY A 1 86 ? 4.910 -1.360 -6.320 1.00 89.19 86 GLY A C 1
ATOM 684 O O . GLY A 1 86 ? 5.460 -0.393 -5.791 1.00 89.19 86 GLY A O 1
ATOM 685 N N . HIS A 1 87 ? 5.089 -1.662 -7.606 1.00 84.00 87 HIS A N 1
ATOM 686 C CA . HIS A 1 87 ? 6.077 -0.993 -8.456 1.00 84.00 87 HIS A CA 1
ATOM 687 C C . HIS A 1 87 ? 5.479 -0.541 -9.778 1.00 84.00 87 HIS A C 1
ATOM 689 O O . HIS A 1 87 ? 4.551 -1.151 -10.299 1.00 84.00 87 HIS A O 1
ATOM 695 N N . GLN A 1 88 ? 6.079 0.492 -10.359 1.00 74.38 88 GLN A N 1
ATOM 696 C CA . GLN A 1 88 ? 5.920 0.774 -11.781 1.00 74.38 88 GLN A CA 1
ATOM 697 C C . GLN A 1 88 ? 6.857 -0.092 -12.632 1.00 74.38 88 GLN A C 1
ATOM 699 O O . GLN A 1 88 ? 7.934 -0.454 -12.149 1.00 74.38 88 GLN A O 1
ATOM 704 N N . PRO A 1 89 ? 6.485 -0.389 -13.892 1.00 72.88 89 PRO A N 1
ATOM 705 C CA . PRO A 1 89 ? 5.215 -0.039 -14.547 1.00 72.88 89 PRO A CA 1
ATOM 706 C C . PRO A 1 89 ? 4.047 -0.969 -14.174 1.00 72.88 89 PRO A C 1
ATOM 708 O O . PRO A 1 89 ? 2.924 -0.719 -14.589 1.00 72.88 89 PRO A O 1
ATOM 711 N N . PHE A 1 90 ? 4.295 -2.037 -13.405 1.00 79.31 90 PHE A N 1
ATOM 712 C CA . PHE A 1 90 ? 3.314 -3.084 -13.089 1.00 79.31 90 PHE A CA 1
ATOM 713 C C . PHE A 1 90 ? 1.973 -2.536 -12.574 1.00 79.31 90 PHE A C 1
ATOM 715 O O . PHE A 1 90 ? 0.937 -2.816 -13.171 1.00 79.31 90 PHE A O 1
ATOM 722 N N . LEU A 1 91 ? 1.986 -1.675 -11.550 1.00 75.44 91 LEU A N 1
ATOM 723 C CA . LEU A 1 91 ? 0.751 -1.068 -11.045 1.00 75.44 91 LEU A CA 1
ATOM 724 C C . LEU A 1 91 ? 0.068 -0.191 -12.108 1.00 75.44 91 LEU A C 1
ATOM 726 O O . LEU A 1 91 ? -1.148 -0.195 -12.194 1.00 75.44 91 LEU A O 1
ATOM 730 N N . GLY A 1 92 ? 0.822 0.534 -12.943 1.00 71.69 92 GLY A N 1
ATOM 731 C CA . GLY A 1 92 ? 0.248 1.322 -14.043 1.00 71.69 92 GLY A CA 1
ATOM 732 C C . GLY A 1 92 ? -0.423 0.441 -15.104 1.00 71.69 92 GLY A C 1
ATOM 733 O O . GLY A 1 92 ? -1.515 0.751 -15.577 1.00 71.69 92 GLY A O 1
ATOM 734 N N . LYS A 1 93 ? 0.183 -0.713 -15.416 1.00 73.50 93 LYS A N 1
ATOM 735 C CA . LYS A 1 93 ? -0.369 -1.712 -16.343 1.00 73.50 93 LYS A CA 1
ATOM 736 C C . LYS A 1 93 ? -1.663 -2.351 -15.836 1.00 73.50 93 LYS A C 1
ATOM 738 O O . LYS A 1 93 ? -2.526 -2.626 -16.661 1.00 73.50 93 LYS A O 1
ATOM 743 N N . MET A 1 94 ? -1.831 -2.524 -14.517 1.00 72.31 94 MET A N 1
ATOM 744 C CA . MET A 1 94 ? -3.107 -2.982 -13.938 1.00 72.31 94 MET A CA 1
ATOM 745 C C . MET A 1 94 ? -4.282 -2.081 -14.325 1.00 72.31 94 MET A C 1
ATOM 747 O O . MET A 1 94 ? -5.407 -2.552 -14.457 1.00 72.31 94 MET A O 1
ATOM 751 N N . PHE A 1 95 ? -4.024 -0.787 -14.505 1.00 68.69 95 PHE A N 1
ATOM 752 C CA . PHE A 1 95 ? -5.050 0.187 -14.858 1.00 68.69 95 PHE A CA 1
ATOM 753 C C . PHE A 1 95 ? -5.205 0.344 -16.368 1.00 68.69 95 PHE A C 1
ATOM 755 O O . PHE A 1 95 ? -6.327 0.486 -16.853 1.00 68.69 95 PHE A O 1
ATOM 762 N N . ALA A 1 96 ? -4.094 0.258 -17.103 1.00 63.78 96 ALA A N 1
ATOM 763 C CA . ALA A 1 96 ? -4.034 0.502 -18.539 1.00 63.78 96 ALA A CA 1
ATOM 764 C C . ALA A 1 96 ? -4.900 -0.447 -19.384 1.00 63.78 96 ALA A C 1
ATOM 766 O O . ALA A 1 96 ? -5.3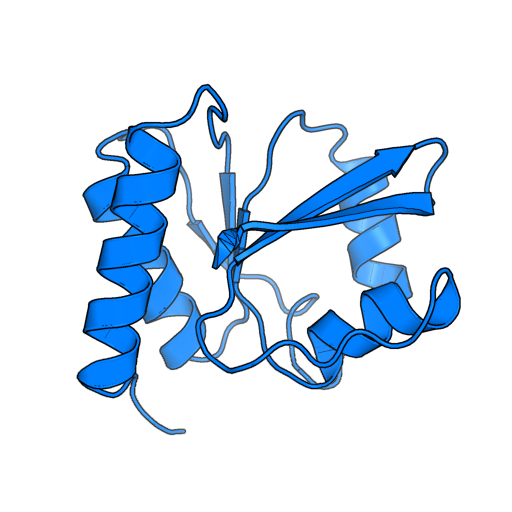54 -0.046 -20.451 1.00 63.78 96 ALA A O 1
ATOM 767 N N . SER A 1 97 ? -5.146 -1.681 -18.928 1.00 55.84 97 SER A N 1
ATOM 768 C CA . SER A 1 97 ? -5.980 -2.640 -19.668 1.00 55.84 97 SER A CA 1
ATOM 769 C C . SER A 1 97 ? -7.477 -2.298 -19.655 1.00 55.84 97 SER A C 1
ATOM 771 O O . SER A 1 97 ? -8.229 -2.888 -20.426 1.00 55.84 97 SER A O 1
ATOM 773 N N . GLN A 1 98 ? -7.931 -1.361 -18.808 1.00 58.16 98 GLN A N 1
ATOM 774 C CA . GLN A 1 98 ? -9.366 -1.081 -18.623 1.00 58.16 98 GLN A CA 1
ATOM 775 C C . GLN A 1 98 ? -9.738 0.411 -18.669 1.00 58.16 98 GLN A C 1
ATOM 777 O O . GLN A 1 98 ? -10.875 0.748 -18.993 1.00 58.16 98 GLN A O 1
ATOM 782 N N . THR A 1 99 ? -8.796 1.313 -18.389 1.00 53.19 99 THR A N 1
ATOM 783 C CA . THR A 1 99 ? -8.935 2.777 -1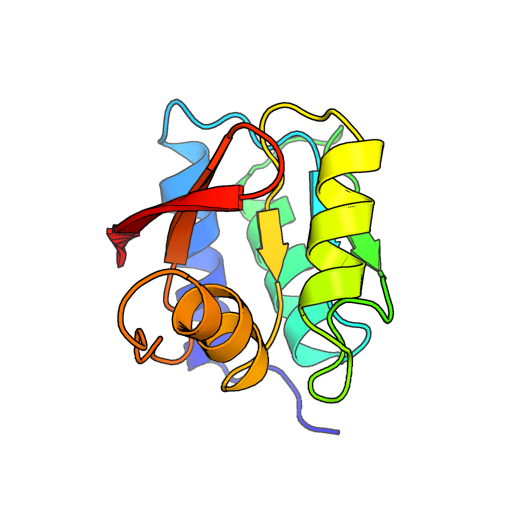8.484 1.00 53.19 99 THR A CA 1
ATOM 784 C C . THR A 1 99 ? -7.561 3.352 -18.840 1.00 53.19 99 THR A C 1
ATOM 786 O O . THR A 1 99 ? -6.579 2.802 -18.366 1.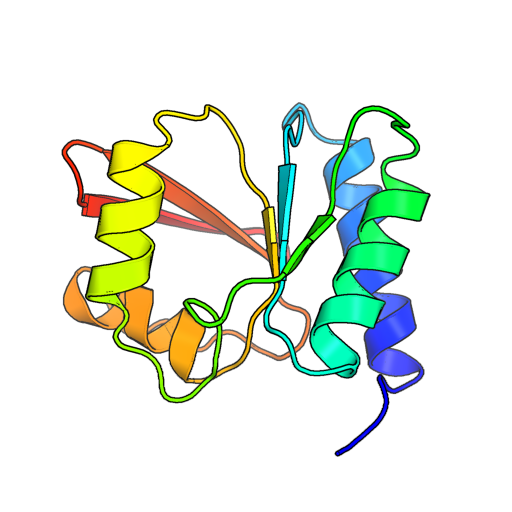00 53.19 99 THR A O 1
ATOM 789 N N . HIS A 1 100 ? -7.472 4.399 -19.672 1.00 54.22 100 HIS A N 1
ATOM 790 C CA . HIS A 1 100 ? -6.229 5.067 -20.126 1.00 54.22 100 HIS A CA 1
ATOM 791 C C . HIS A 1 100 ? -4.976 4.822 -19.257 1.00 54.22 100 HIS A C 1
ATOM 793 O O . HIS A 1 100 ? -5.030 4.995 -18.042 1.00 54.22 100 HIS A O 1
ATOM 799 N N . PHE A 1 101 ? -3.838 4.488 -19.882 1.00 58.28 101 PHE A N 1
ATOM 800 C CA . PHE A 1 101 ? -2.557 4.302 -19.188 1.00 58.28 101 PHE A CA 1
ATOM 801 C C . PHE A 1 101 ? -2.273 5.475 -18.238 1.00 58.28 101 PHE A C 1
ATOM 803 O O . PHE A 1 101 ? -2.155 6.621 -18.672 1.00 58.28 101 PHE A O 1
ATOM 810 N N . ILE A 1 102 ? -2.164 5.187 -16.940 1.00 64.38 102 ILE A N 1
ATOM 811 C CA . ILE A 1 102 ? -1.820 6.190 -15.932 1.00 64.38 102 ILE A CA 1
ATOM 812 C C . ILE A 1 102 ? -0.341 6.036 -15.607 1.00 64.38 102 ILE A C 1
ATOM 814 O O . ILE A 1 102 ? 0.076 5.021 -15.044 1.00 64.38 102 ILE A O 1
ATOM 818 N N . ASP A 1 103 ? 0.444 7.061 -15.930 1.00 65.12 103 ASP A N 1
ATOM 819 C CA . ASP A 1 103 ? 1.837 7.140 -15.500 1.00 65.12 103 ASP A CA 1
ATOM 820 C C . ASP A 1 103 ? 1.904 7.526 -14.016 1.00 65.12 103 ASP A C 1
ATOM 822 O O . ASP A 1 103 ? 1.777 8.690 -13.626 1.00 65.12 103 ASP A O 1
ATOM 826 N N . LEU A 1 104 ? 2.060 6.522 -13.153 1.00 69.00 104 LEU A N 1
ATOM 827 C CA . LEU A 1 104 ? 2.155 6.735 -11.714 1.00 69.00 104 LEU A CA 1
ATOM 828 C C . LEU A 1 104 ? 3.601 7.037 -11.326 1.00 69.00 104 LEU A C 1
ATOM 830 O O . LEU A 1 104 ? 4.448 6.148 -11.244 1.00 69.00 104 LEU A O 1
ATOM 834 N N . LYS A 1 105 ? 3.896 8.290 -10.985 1.00 74.62 105 LYS A N 1
ATOM 835 C CA . LYS A 1 105 ? 5.225 8.659 -10.475 1.00 74.62 105 LYS A CA 1
ATOM 836 C C . LYS A 1 105 ? 5.565 7.887 -9.188 1.00 74.62 105 LYS A C 1
ATOM 838 O O . LYS A 1 105 ? 4.703 7.504 -8.400 1.00 74.62 105 LYS A O 1
ATOM 843 N N . LYS A 1 106 ? 6.860 7.677 -8.926 1.00 73.88 106 LYS A N 1
ATOM 844 C CA . LYS A 1 106 ? 7.327 7.030 -7.682 1.00 73.88 106 LYS A CA 1
ATOM 845 C C . LYS A 1 106 ? 6.814 7.787 -6.449 1.00 73.88 106 LYS A C 1
ATOM 847 O O . LYS A 1 106 ? 7.041 8.992 -6.328 1.00 73.88 106 LYS A O 1
ATOM 852 N N . GLY A 1 107 ? 6.191 7.060 -5.522 1.00 69.62 107 GLY A N 1
ATOM 853 C CA . GLY A 1 107 ? 5.613 7.626 -4.298 1.00 69.62 107 GLY A CA 1
ATOM 854 C C . GLY A 1 107 ? 4.245 8.291 -4.485 1.00 69.62 107 GLY A C 1
ATOM 855 O O . GLY A 1 107 ? 3.795 8.977 -3.573 1.00 69.62 107 GLY A O 1
ATOM 856 N N . CYS A 1 108 ? 3.611 8.097 -5.644 1.00 81.69 108 CYS A N 1
ATOM 857 C CA . CYS A 1 108 ? 2.214 8.438 -5.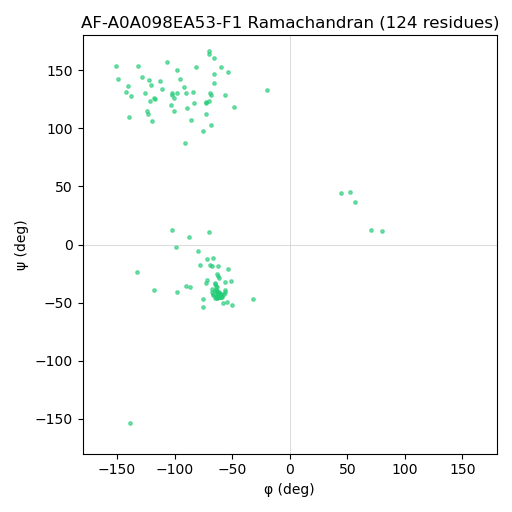893 1.00 81.69 108 CYS A CA 1
ATOM 858 C C . CYS A 1 108 ? 1.280 7.565 -5.041 1.00 81.69 108 CYS A C 1
ATOM 860 O O . CYS A 1 108 ? 1.560 6.386 -4.806 1.00 81.69 108 CYS A O 1
ATOM 862 N N . LEU A 1 109 ? 0.151 8.139 -4.626 1.00 83.12 109 LEU A N 1
ATOM 863 C CA . LEU A 1 109 ? -0.955 7.419 -3.996 1.00 83.12 109 LEU A CA 1
ATOM 864 C C . LEU A 1 109 ? -2.189 7.556 -4.881 1.00 83.12 109 LEU A C 1
ATOM 866 O O . LEU A 1 109 ? -2.624 8.668 -5.176 1.00 83.12 109 LEU A O 1
ATOM 870 N N . CYS A 1 110 ? -2.784 6.426 -5.246 1.00 85.56 110 CYS A N 1
ATOM 871 C CA . CYS A 1 110 ? -4.038 6.387 -5.984 1.00 85.56 110 CYS A CA 1
ATOM 872 C C . CYS A 1 110 ? -5.095 5.644 -5.186 1.00 85.56 110 CYS A C 1
ATOM 874 O O . CYS A 1 110 ? -4.833 4.574 -4.639 1.00 85.56 110 CYS A O 1
ATOM 876 N N . LYS A 1 111 ? -6.306 6.196 -5.174 1.00 86.31 111 LYS A N 1
ATOM 877 C CA . LYS A 1 111 ? -7.502 5.459 -4.783 1.00 86.31 111 LYS A CA 1
ATOM 878 C C . LYS A 1 111 ? -8.096 4.821 -6.026 1.00 86.31 111 LYS A C 1
ATOM 880 O O . LYS A 1 111 ? -8.298 5.510 -7.028 1.00 86.31 111 LYS A O 1
ATOM 885 N N . VAL A 1 112 ? -8.391 3.530 -5.930 1.00 84.81 112 VAL A N 1
ATOM 886 C CA . VAL A 1 112 ? -9.000 2.761 -7.009 1.00 84.81 112 VAL A CA 1
ATOM 887 C C . VAL A 1 112 ? -10.259 2.082 -6.497 1.00 84.81 112 VAL A C 1
ATOM 889 O O . VAL A 1 112 ? -10.237 1.454 -5.443 1.00 84.81 112 VAL A O 1
ATOM 892 N N . GLU A 1 113 ? -11.353 2.226 -7.237 1.00 85.00 113 GLU A N 1
ATOM 893 C CA . GLU A 1 113 ? -12.620 1.551 -6.955 1.00 85.00 113 GLU A CA 1
ATOM 894 C C . GLU A 1 113 ? -12.773 0.342 -7.882 1.00 85.00 113 GLU A C 1
ATOM 896 O O . GLU A 1 113 ? -12.669 0.476 -9.106 1.00 85.00 113 GLU A O 1
ATOM 901 N N . ILE A 1 114 ? -13.020 -0.830 -7.292 1.00 81.56 114 ILE A N 1
ATOM 902 C CA . ILE A 1 114 ? -13.303 -2.080 -8.004 1.00 81.56 114 ILE A CA 1
ATOM 903 C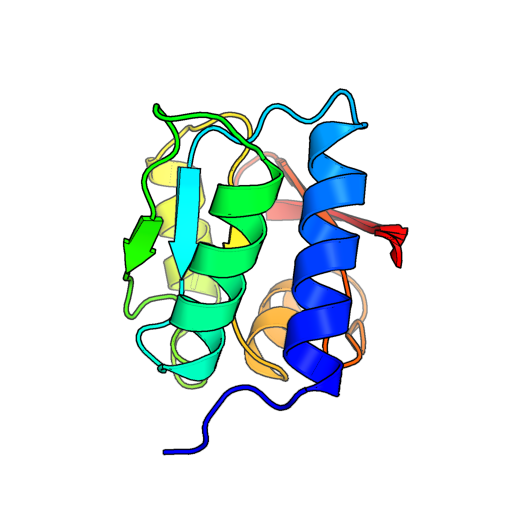 C . ILE A 1 114 ? -14.812 -2.332 -7.935 1.00 81.56 114 ILE A C 1
ATOM 905 O O . ILE A 1 114 ? -15.401 -2.287 -6.859 1.00 81.56 114 ILE A O 1
ATOM 909 N N . LYS A 1 115 ? -15.452 -2.589 -9.079 1.00 80.75 115 LYS A N 1
ATOM 910 C CA . LYS A 1 115 ? -16.878 -2.940 -9.162 1.00 80.75 115 LYS A CA 1
ATOM 911 C C . LYS A 1 115 ? -17.096 -3.997 -10.235 1.00 80.75 115 LYS A C 1
ATOM 913 O O . LYS A 1 115 ? -16.643 -3.826 -11.368 1.00 80.75 115 LYS A O 1
ATOM 918 N N . ASN A 1 116 ? -17.831 -5.054 -9.889 1.00 82.06 116 ASN A N 1
ATOM 919 C CA . ASN A 1 116 ? -18.103 -6.207 -10.758 1.00 82.06 116 ASN A CA 1
ATOM 920 C C . ASN A 1 116 ? -16.809 -6.804 -11.335 1.00 82.06 116 ASN A C 1
ATOM 922 O O . ASN A 1 116 ? -16.697 -7.018 -12.540 1.00 82.06 116 ASN A O 1
ATOM 926 N N . GLY A 1 117 ? -15.800 -6.961 -10.477 1.00 77.50 117 GLY A N 1
ATOM 927 C CA . GLY A 1 117 ? -14.507 -7.522 -10.848 1.00 77.50 117 GLY A CA 1
ATOM 928 C C . GLY A 1 117 ? -13.626 -6.644 -11.733 1.00 77.50 117 GLY A C 1
ATOM 929 O O . GLY A 1 117 ? -12.653 -7.142 -12.283 1.00 77.50 117 GLY A O 1
ATOM 930 N N . LYS A 1 118 ? -13.957 -5.357 -11.895 1.00 77.00 118 LYS A N 1
ATOM 931 C CA . LYS A 1 118 ? -13.257 -4.428 -12.792 1.00 77.00 118 LYS A CA 1
ATOM 932 C C . LYS A 1 118 ? -12.855 -3.149 -12.076 1.00 77.00 118 LYS A C 1
ATOM 934 O O . LYS A 1 118 ? -13.622 -2.634 -11.262 1.00 77.00 118 LYS A O 1
ATOM 939 N N . PHE A 1 119 ? -11.698 -2.594 -12.428 1.00 78.19 119 PHE A N 1
ATOM 940 C CA . PHE A 1 119 ? -11.317 -1.246 -12.006 1.00 78.19 119 PHE A CA 1
ATOM 941 C C . PHE A 1 119 ? -12.234 -0.226 -12.695 1.00 78.19 119 PHE A C 1
ATOM 943 O O . PHE A 1 119 ? -12.426 -0.278 -13.907 1.00 78.19 119 PHE A O 1
ATOM 950 N N . ARG A 1 120 ? -12.850 0.681 -11.932 1.00 74.81 120 ARG A N 1
ATOM 951 C CA . ARG A 1 120 ? -13.832 1.645 -12.466 1.00 74.81 120 ARG A CA 1
ATOM 952 C C . ARG A 1 120 ? -13.426 3.096 -12.321 1.00 74.81 120 ARG A C 1
ATOM 954 O O . ARG A 1 120 ? -13.717 3.892 -13.207 1.00 74.81 120 ARG A O 1
ATOM 961 N N . LYS A 1 121 ? -12.809 3.455 -11.200 1.00 77.31 121 LYS A N 1
ATOM 962 C CA . LYS A 1 121 ? -12.481 4.845 -10.893 1.00 77.31 121 LYS A CA 1
ATOM 963 C C . LYS A 1 121 ? -11.099 4.910 -10.297 1.00 77.31 121 LYS A C 1
ATOM 965 O O . LYS A 1 121 ? -10.825 4.211 -9.326 1.00 77.31 121 LYS A O 1
ATOM 970 N N . ILE A 1 122 ? -10.256 5.758 -10.868 1.00 79.62 122 ILE A N 1
ATOM 971 C CA . ILE A 1 122 ? -8.911 6.004 -10.368 1.00 79.62 122 ILE A CA 1
ATOM 972 C C . ILE A 1 122 ? -8.805 7.488 -10.064 1.00 79.62 122 ILE A C 1
ATOM 974 O O . ILE A 1 122 ? -9.063 8.331 -10.919 1.00 79.62 122 ILE A O 1
ATOM 978 N N . LYS A 1 123 ? -8.452 7.807 -8.821 1.00 82.12 123 LYS A N 1
ATOM 979 C CA . LYS A 1 123 ? -8.188 9.173 -8.379 1.00 82.12 123 LYS A CA 1
ATOM 980 C C . LYS A 1 123 ? -6.786 9.227 -7.794 1.00 82.12 123 LYS A C 1
ATOM 982 O O . LYS A 1 123 ? -6.524 8.601 -6.766 1.00 82.12 123 LYS A O 1
ATOM 987 N N . GLN A 1 124 ? -5.896 9.974 -8.440 1.00 82.25 124 GLN A N 1
ATOM 988 C CA . GLN A 1 124 ? -4.607 10.314 -7.850 1.00 82.25 124 GLN A CA 1
ATOM 989 C C . GLN A 1 124 ? -4.827 11.282 -6.681 1.00 82.25 124 GLN A C 1
ATOM 991 O O . GLN A 1 124 ? -5.574 12.252 -6.799 1.00 82.25 124 GLN A O 1
ATOM 996 N N . ILE A 1 125 ? -4.221 10.973 -5.538 1.00 82.12 125 ILE A N 1
ATOM 997 C CA . ILE A 1 125 ? -4.307 11.773 -4.312 1.00 82.12 125 ILE A CA 1
ATOM 998 C C . ILE A 1 125 ? -3.077 12.678 -4.185 1.00 82.12 125 ILE A C 1
ATOM 1000 O O . ILE A 1 125 ? -3.219 13.837 -3.802 1.00 82.12 125 ILE A O 1
ATOM 1004 N N . ILE A 1 126 ? -1.888 12.161 -4.514 1.00 77.19 126 ILE A N 1
ATOM 1005 C CA . ILE A 1 126 ? -0.608 12.892 -4.543 1.00 77.19 126 ILE A CA 1
ATOM 1006 C C . ILE A 1 126 ? 0.308 12.391 -5.652 1.00 77.19 126 ILE A C 1
ATOM 1008 O O . ILE A 1 126 ? 0.111 11.244 -6.109 1.00 77.19 126 ILE A O 1
#

pLDDT: mean 84.59, std 10.0, range [53.19, 96.12]

Mean predicted aligned error: 5.32 Å